Protein AF-A0A2N7B325-F1 (afdb_monomer_lite)

pLDDT: mean 93.48, std 5.36, range [75.94, 98.75]

Secondary structure (DSSP, 8-state):
-EEEEE--THHHH---TT-HHHHHHHHHHHHHHHHHHHHHGGGT-EEEEE---S-SSGGGSBTTB---SS--TT-HHHHHHHHIIIIIITT---

Radius of gyration: 16.1 Å; chains: 1; bounding box: 35×26×45 Å

Sequence (94 aa):
GAFFNISSIAGFLGTFPGWGIYNATKFAVVGLTEALSAETKSMGISATVVYPGYFKTNFLLQGSLRTAAHPIADYTEARELETVHNEHISGNQP

Foldseek 3Di:
DEAEAEAAVLCVPVPQQQCNVNNVVSVVSVVVQVVVQVVCVVVVYHGYYDHDYFDDDCCLPPPNDDTDPDDDVVSVSNVVSNCCSNPPRHVPTD

Structure (mmCIF, N/CA/C/O backbone):
data_AF-A0A2N7B325-F1
#
_entry.id   AF-A0A2N7B325-F1
#
loop_
_atom_site.group_PDB
_atom_site.id
_atom_site.type_symbol
_atom_site.label_atom_id
_atom_site.label_alt_id
_atom_site.label_comp_id
_atom_site.label_asym_id
_atom_site.label_entity_id
_atom_site.label_seq_id
_atom_site.pdbx_PDB_ins_code
_atom_site.Cartn_x
_atom_site.Cartn_y
_atom_site.Cartn_z
_atom_site.occupancy
_atom_site.B_iso_or_equiv
_atom_site.auth_seq_id
_atom_site.auth_comp_id
_atom_site.auth_asym_id
_atom_site.auth_atom_id
_atom_site.pdbx_PDB_model_num
ATOM 1 N N . GLY A 1 1 ? -10.659 2.946 22.981 1.00 93.62 1 GLY A N 1
ATOM 2 C CA . GLY A 1 1 ? -9.328 3.144 22.354 1.00 93.62 1 GLY A CA 1
ATOM 3 C C . GLY A 1 1 ? -9.477 3.104 20.846 1.00 93.62 1 GLY A C 1
ATOM 4 O O . GLY A 1 1 ? -10.525 2.665 20.393 1.00 93.62 1 GLY A O 1
ATOM 5 N N . ALA A 1 2 ? -8.491 3.563 20.076 1.00 97.31 2 ALA A N 1
ATOM 6 C CA . ALA A 1 2 ? -8.584 3.581 18.613 1.00 97.31 2 ALA A CA 1
ATOM 7 C C . ALA A 1 2 ? -7.266 3.139 17.963 1.00 97.31 2 ALA A C 1
ATOM 9 O O . ALA A 1 2 ? -6.198 3.602 18.367 1.00 97.31 2 ALA A O 1
ATOM 10 N N . PHE A 1 3 ? -7.358 2.272 16.956 1.00 98.06 3 PHE A N 1
ATOM 11 C CA . PHE A 1 3 ? -6.247 1.835 16.113 1.00 98.06 3 PHE A CA 1
ATOM 12 C C . PHE A 1 3 ? -6.357 2.461 14.724 1.00 98.06 3 PHE A C 1
ATOM 14 O O . PHE A 1 3 ? -7.433 2.479 14.127 1.00 98.06 3 PHE A O 1
ATOM 21 N N . PHE A 1 4 ? -5.228 2.927 14.193 1.00 98.44 4 PHE A N 1
ATOM 22 C CA . PHE A 1 4 ? -5.125 3.439 12.830 1.00 98.44 4 PHE A CA 1
ATOM 23 C C . PHE A 1 4 ? -4.019 2.687 12.103 1.00 98.44 4 PHE A C 1
ATOM 25 O O . PHE A 1 4 ? -2.836 2.889 12.378 1.00 98.44 4 PHE A O 1
ATOM 32 N N . ASN A 1 5 ? -4.408 1.814 11.180 1.00 98.56 5 ASN A N 1
ATOM 33 C CA . ASN A 1 5 ? -3.470 1.010 10.411 1.00 98.56 5 ASN A CA 1
ATOM 34 C C . ASN A 1 5 ? -3.258 1.628 9.030 1.00 98.56 5 ASN A C 1
ATOM 36 O O . ASN A 1 5 ? -4.210 1.973 8.326 1.00 98.56 5 ASN A O 1
ATOM 40 N N . ILE A 1 6 ? -1.995 1.761 8.629 1.00 98.00 6 ILE A N 1
ATOM 41 C CA . ILE A 1 6 ? -1.628 2.435 7.383 1.00 98.00 6 ILE A CA 1
ATOM 42 C C . ILE A 1 6 ? -1.538 1.421 6.240 1.00 98.00 6 ILE A C 1
ATOM 4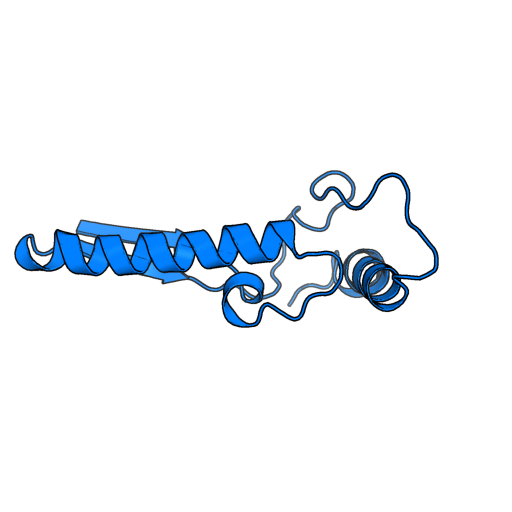4 O O . ILE A 1 6 ? -0.550 0.689 6.102 1.00 98.00 6 ILE A O 1
ATOM 48 N N . SER A 1 7 ? -2.562 1.409 5.387 1.00 98.00 7 SER A N 1
ATOM 49 C CA . SER A 1 7 ? -2.552 0.691 4.114 1.00 98.00 7 SER A CA 1
ATOM 50 C C . SER A 1 7 ? -1.905 1.562 3.014 1.00 98.00 7 SER A C 1
ATOM 52 O O . SER A 1 7 ? -0.804 2.084 3.218 1.00 98.00 7 SER A O 1
ATOM 54 N N . SER A 1 8 ? -2.513 1.645 1.831 1.00 97.50 8 SER A N 1
ATOM 55 C CA . SER A 1 8 ? -2.110 2.422 0.652 1.00 97.50 8 SER A CA 1
ATOM 56 C C . SER A 1 8 ? -3.255 2.395 -0.359 1.00 97.50 8 SER A C 1
ATOM 58 O O . SER A 1 8 ? -3.958 1.389 -0.414 1.00 97.50 8 SER A O 1
ATOM 60 N N . ILE A 1 9 ? -3.393 3.395 -1.236 1.00 96.62 9 ILE A N 1
ATOM 61 C CA . ILE A 1 9 ? -4.274 3.290 -2.422 1.00 96.62 9 ILE A CA 1
ATOM 62 C C . ILE A 1 9 ? -4.049 1.991 -3.226 1.00 96.62 9 ILE A C 1
ATOM 64 O O . ILE A 1 9 ? -4.976 1.456 -3.834 1.00 96.62 9 ILE A O 1
ATOM 68 N N . ALA A 1 10 ? -2.839 1.431 -3.170 1.00 95.44 10 ALA A N 1
ATOM 69 C CA . ALA A 1 10 ? -2.493 0.161 -3.794 1.00 95.44 10 ALA A CA 1
ATOM 70 C C . ALA A 1 10 ? -3.170 -1.056 -3.136 1.00 95.44 10 ALA A C 1
ATOM 72 O O . ALA A 1 10 ? -3.455 -2.036 -3.820 1.00 95.44 10 ALA A O 1
ATOM 73 N N . GLY A 1 11 ? -3.476 -0.970 -1.837 1.00 95.31 11 GLY A N 1
ATOM 74 C CA . GLY A 1 11 ? -4.276 -1.937 -1.078 1.00 95.31 11 GLY A CA 1
ATOM 75 C C . GLY A 1 11 ? -5.790 -1.779 -1.251 1.00 95.31 11 GLY A C 1
ATOM 76 O O . GLY A 1 11 ? -6.538 -2.476 -0.577 1.00 95.31 11 GLY A O 1
ATOM 77 N N . PHE A 1 12 ? -6.228 -0.848 -2.106 1.00 95.75 12 PHE A N 1
ATOM 78 C CA . PHE A 1 12 ? -7.632 -0.634 -2.469 1.00 95.75 12 PHE A CA 1
ATOM 79 C C . PHE A 1 12 ? -7.891 -0.946 -3.952 1.00 95.75 12 PHE A C 1
ATOM 81 O O . PHE A 1 12 ? -8.852 -1.635 -4.273 1.00 95.75 12 PHE A O 1
ATOM 88 N N . LEU A 1 13 ? -7.022 -0.477 -4.860 1.00 95.62 13 LEU A N 1
ATOM 89 C CA . LEU A 1 13 ? -7.192 -0.662 -6.311 1.00 95.62 13 LEU A CA 1
ATOM 90 C C . LEU A 1 13 ? -6.529 -1.936 -6.853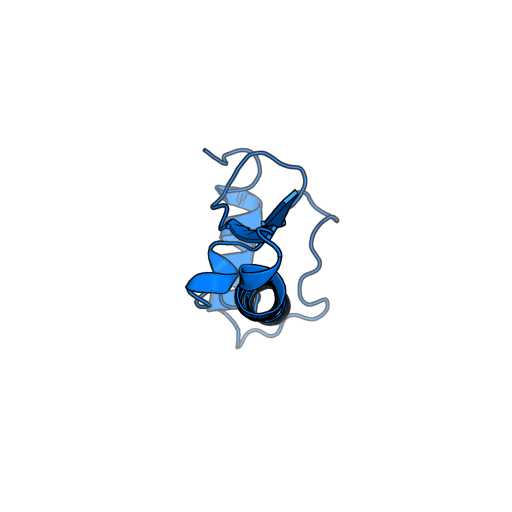 1.00 95.62 13 LEU A C 1
ATOM 92 O O . LEU A 1 13 ? -7.062 -2.573 -7.753 1.00 95.62 13 LEU A O 1
ATOM 96 N N . GLY A 1 14 ? -5.335 -2.289 -6.365 1.00 92.12 14 GLY A N 1
ATOM 97 C CA . GLY A 1 14 ? -4.560 -3.445 -6.843 1.00 92.12 14 GLY A CA 1
ATOM 98 C C . GLY A 1 14 ? -3.945 -3.326 -8.248 1.00 92.12 14 GLY A C 1
ATOM 99 O O . GLY A 1 14 ? -3.097 -4.144 -8.603 1.00 92.12 14 GLY A O 1
ATOM 100 N N . THR A 1 15 ? -4.290 -2.303 -9.032 1.00 93.75 15 THR A N 1
ATOM 101 C CA . THR A 1 15 ? -3.884 -2.127 -10.440 1.00 93.75 15 THR A CA 1
ATOM 102 C C . THR A 1 15 ? -2.546 -1.394 -10.606 1.00 93.75 15 THR A C 1
ATOM 104 O O . THR A 1 15 ? -2.454 -0.406 -11.330 1.00 93.75 15 THR A O 1
ATOM 107 N N . PHE A 1 16 ? -1.500 -1.871 -9.927 1.00 93.94 16 PHE A N 1
ATOM 108 C CA . PHE A 1 16 ? -0.131 -1.346 -10.042 1.00 93.94 16 PHE A CA 1
ATOM 109 C C . PHE A 1 16 ? 0.806 -2.462 -10.548 1.00 93.94 16 PHE A C 1
ATOM 111 O O . PHE A 1 16 ? 1.319 -3.237 -9.733 1.00 93.94 16 PHE A O 1
ATOM 118 N N . PRO A 1 17 ? 0.997 -2.615 -11.876 1.00 94.12 17 PRO A N 1
ATOM 119 C CA . PRO A 1 17 ? 1.867 -3.644 -12.451 1.00 94.12 17 PRO A CA 1
ATOM 120 C C . PRO A 1 17 ? 3.279 -3.644 -11.853 1.00 94.12 17 PRO A C 1
ATOM 122 O O . PRO A 1 17 ? 3.900 -2.600 -11.718 1.00 94.12 17 PRO A O 1
ATOM 125 N N . GLY A 1 18 ? 3.797 -4.815 -11.474 1.00 91.62 18 GLY A N 1
ATOM 126 C CA . GLY A 1 18 ? 5.106 -4.946 -10.808 1.00 91.62 18 GLY A CA 1
ATOM 127 C C . GLY A 1 18 ? 5.084 -4.768 -9.286 1.00 91.62 18 GLY A C 1
ATOM 128 O O . GLY A 1 18 ? 6.032 -5.164 -8.615 1.00 91.62 18 GLY A O 1
ATOM 129 N N . TRP A 1 19 ? 3.979 -4.281 -8.714 1.00 92.69 19 TRP A N 1
ATOM 130 C CA . TRP A 1 19 ? 3.844 -4.018 -7.276 1.00 92.69 19 TRP A CA 1
ATOM 131 C C . TRP A 1 19 ? 2.995 -5.064 -6.546 1.00 92.69 19 TRP A C 1
ATOM 133 O O . TRP A 1 19 ? 2.557 -4.837 -5.423 1.00 92.69 19 TRP A O 1
ATOM 143 N N . GLY A 1 20 ? 2.778 -6.238 -7.147 1.00 92.88 20 GLY A N 1
ATOM 144 C CA . GLY A 1 20 ? 1.865 -7.264 -6.626 1.00 92.88 20 GLY A CA 1
ATOM 145 C C . GLY A 1 20 ? 2.121 -7.660 -5.168 1.00 92.88 20 GLY A C 1
ATOM 146 O O . GLY A 1 20 ? 1.174 -7.749 -4.393 1.00 92.88 20 GLY A O 1
ATOM 147 N N . ILE A 1 21 ? 3.389 -7.818 -4.763 1.00 92.88 21 ILE A N 1
ATOM 148 C CA . ILE A 1 21 ? 3.748 -8.115 -3.363 1.00 92.88 21 ILE A CA 1
ATOM 149 C C . ILE A 1 21 ? 3.323 -6.965 -2.445 1.00 92.88 21 ILE A C 1
ATOM 151 O O . ILE A 1 21 ? 2.661 -7.194 -1.434 1.00 92.88 21 ILE A O 1
ATOM 155 N N . TYR A 1 22 ? 3.660 -5.723 -2.804 1.00 93.88 22 TYR A N 1
ATOM 156 C CA . TYR A 1 22 ? 3.267 -4.551 -2.026 1.00 93.88 22 TYR A CA 1
ATOM 157 C C . TYR A 1 22 ? 1.740 -4.456 -1.917 1.00 93.88 22 TYR A C 1
ATOM 159 O O . TYR A 1 22 ? 1.217 -4.386 -0.805 1.00 93.88 22 TYR A O 1
ATOM 167 N N . ASN A 1 23 ? 1.022 -4.565 -3.038 1.00 95.75 23 ASN A N 1
ATOM 168 C CA . ASN A 1 23 ? -0.440 -4.530 -3.079 1.00 95.75 23 ASN A CA 1
ATOM 169 C C . ASN A 1 23 ? -1.025 -5.606 -2.160 1.00 95.75 23 ASN A C 1
ATOM 171 O O . ASN A 1 23 ? -1.808 -5.277 -1.273 1.00 95.75 23 ASN A O 1
ATOM 175 N N . ALA A 1 24 ? -0.585 -6.861 -2.295 1.00 97.25 24 ALA A N 1
ATOM 176 C CA . ALA A 1 24 ? -1.062 -7.977 -1.480 1.00 97.25 24 ALA A CA 1
ATOM 177 C C . ALA A 1 24 ? -0.902 -7.703 0.023 1.00 97.25 24 ALA A C 1
ATOM 179 O O . ALA A 1 24 ? -1.855 -7.867 0.785 1.00 97.25 24 ALA A O 1
ATOM 180 N N . THR A 1 25 ? 0.264 -7.206 0.453 1.00 97.19 25 THR A N 1
ATOM 181 C CA . THR A 1 25 ? 0.462 -6.846 1.868 1.00 97.19 25 THR A CA 1
ATOM 182 C C . THR A 1 25 ? -0.449 -5.703 2.314 1.00 97.19 25 THR A C 1
ATOM 184 O O . THR A 1 25 ? -0.953 -5.719 3.435 1.00 97.19 25 THR A O 1
ATOM 187 N N . LYS A 1 26 ? -0.716 -4.723 1.447 1.00 97.69 26 LYS A N 1
ATOM 188 C CA . LYS A 1 26 ? -1.589 -3.590 1.767 1.00 97.69 26 LYS A CA 1
ATOM 189 C C . LYS A 1 26 ? -3.067 -3.979 1.803 1.00 97.69 26 LYS A C 1
ATOM 191 O O . LYS A 1 26 ? -3.765 -3.488 2.687 1.00 97.69 26 LYS A O 1
ATOM 196 N N . PHE A 1 27 ? -3.515 -4.916 0.967 1.00 98.50 27 PHE A N 1
ATOM 197 C CA . PHE A 1 27 ? -4.826 -5.566 1.103 1.00 98.50 27 PHE A CA 1
ATOM 198 C C . PHE A 1 27 ? -4.928 -6.375 2.405 1.00 98.50 27 PHE A C 1
ATOM 200 O O . PHE A 1 27 ? -5.943 -6.303 3.094 1.00 98.50 27 PHE A O 1
ATOM 207 N N . ALA A 1 28 ? -3.870 -7.089 2.803 1.00 98.69 28 ALA A N 1
ATOM 208 C CA . ALA A 1 28 ? -3.869 -7.840 4.061 1.00 98.69 28 ALA A CA 1
ATOM 209 C C . ALA A 1 28 ? -4.072 -6.929 5.286 1.00 98.69 28 ALA A C 1
ATOM 211 O O . ALA A 1 28 ? -4.805 -7.286 6.207 1.00 98.69 28 ALA A O 1
ATOM 212 N N . VAL A 1 29 ? -3.492 -5.721 5.276 1.00 98.69 29 VAL A N 1
ATOM 213 C CA . VAL A 1 29 ? -3.731 -4.712 6.324 1.00 98.69 29 VAL A CA 1
ATOM 214 C C . VAL A 1 29 ? -5.206 -4.299 6.392 1.00 98.69 29 VAL A C 1
ATOM 216 O O . VAL A 1 29 ? -5.706 -4.065 7.492 1.00 98.69 29 VAL A O 1
ATOM 219 N N . VAL A 1 30 ? -5.915 -4.237 5.258 1.00 98.50 30 VAL A N 1
ATOM 220 C CA . VAL A 1 30 ? -7.361 -3.941 5.228 1.00 98.50 30 VAL A CA 1
ATOM 221 C C . VAL A 1 30 ? -8.132 -5.033 5.955 1.00 98.50 30 VAL A C 1
ATOM 223 O O . VAL A 1 30 ? -8.798 -4.742 6.945 1.00 98.50 30 VAL A O 1
ATOM 226 N N . GLY A 1 31 ? -7.960 -6.289 5.530 1.00 98.56 31 GLY A N 1
ATOM 227 C CA . GLY A 1 31 ? -8.651 -7.428 6.137 1.00 98.56 31 GLY A CA 1
ATOM 228 C C . GLY A 1 31 ? -8.363 -7.557 7.634 1.00 98.56 31 GLY A C 1
ATOM 229 O O . GLY A 1 31 ? -9.284 -7.746 8.425 1.00 98.56 31 GLY A O 1
ATOM 230 N N . LEU A 1 32 ? -7.103 -7.358 8.043 1.00 98.69 32 LEU A N 1
ATOM 231 C CA . LEU A 1 32 ? -6.713 -7.337 9.455 1.00 98.69 32 LEU A CA 1
ATOM 232 C C . LEU A 1 32 ? -7.447 -6.240 10.238 1.00 98.69 32 LEU A C 1
ATOM 234 O O . LEU A 1 32 ? -7.918 -6.466 11.349 1.00 98.69 32 LEU A O 1
ATOM 238 N N . THR A 1 33 ? -7.531 -5.040 9.668 1.00 98.75 33 THR A N 1
ATOM 239 C CA . THR A 1 33 ? -8.144 -3.887 10.335 1.00 98.75 33 THR A CA 1
ATOM 240 C C . THR A 1 33 ? -9.654 -4.040 10.463 1.00 98.75 33 THR A C 1
ATOM 242 O O . THR A 1 33 ? -10.210 -3.735 11.517 1.00 98.75 33 THR A O 1
ATOM 245 N N . GLU A 1 34 ? -10.319 -4.524 9.416 1.00 98.50 34 GLU A N 1
ATOM 246 C CA . GLU A 1 34 ? -11.766 -4.744 9.420 1.00 98.50 34 GLU A CA 1
ATOM 247 C C . GLU A 1 34 ? -12.167 -5.852 10.398 1.00 98.50 34 GLU A C 1
ATOM 249 O O . GLU A 1 34 ? -13.101 -5.659 11.181 1.00 98.50 34 GLU A O 1
ATOM 254 N N . ALA A 1 35 ? -11.414 -6.959 10.430 1.00 98.75 35 ALA A N 1
ATOM 255 C CA . ALA A 1 35 ? -11.609 -8.023 11.413 1.00 98.75 35 ALA A CA 1
ATOM 256 C C . ALA A 1 35 ? -11.455 -7.494 12.848 1.00 98.75 35 ALA A C 1
ATOM 258 O O . ALA A 1 35 ? -12.370 -7.644 13.659 1.00 98.75 35 ALA A O 1
ATOM 259 N N . LEU A 1 36 ? -10.367 -6.768 13.136 1.00 98.56 36 LEU A N 1
ATOM 260 C CA . LEU A 1 36 ? -10.125 -6.183 14.460 1.00 98.56 36 LEU A CA 1
ATOM 261 C C . LEU A 1 36 ? -11.240 -5.212 14.882 1.00 98.56 36 LEU A C 1
ATOM 263 O O . LEU A 1 36 ? -11.649 -5.183 16.046 1.00 98.56 36 LEU A O 1
ATOM 267 N N . SER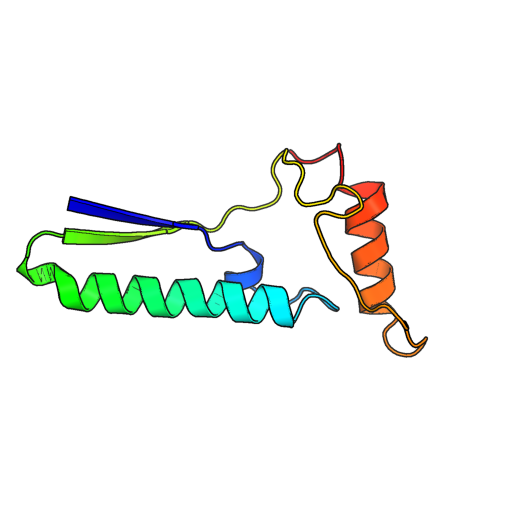 A 1 37 ? -11.745 -4.410 13.942 1.00 98.56 37 SER A N 1
ATOM 268 C CA . SER A 1 37 ? -12.850 -3.479 14.195 1.00 98.56 37 SER A CA 1
ATOM 269 C C . SER A 1 37 ? -14.126 -4.223 14.602 1.00 98.56 37 SER A C 1
ATOM 271 O O . SER A 1 37 ? -14.813 -3.814 15.540 1.00 98.56 37 SER A O 1
ATOM 273 N N . ALA A 1 38 ? -14.421 -5.354 13.953 1.00 98.56 38 ALA A N 1
ATOM 274 C CA . ALA A 1 38 ? -15.560 -6.199 14.301 1.00 98.56 38 ALA A CA 1
ATOM 275 C C . ALA A 1 38 ? -15.383 -6.887 15.667 1.00 98.56 38 ALA A C 1
ATOM 277 O O . ALA A 1 38 ? -16.298 -6.850 16.493 1.00 98.56 38 ALA A O 1
ATOM 278 N N . GLU A 1 39 ? -14.207 -7.462 15.926 1.00 98.50 39 GLU A N 1
ATOM 279 C CA . GLU A 1 39 ? -13.875 -8.182 17.165 1.00 98.50 39 GLU A CA 1
ATOM 280 C C . GLU A 1 39 ? -13.967 -7.291 18.409 1.00 98.50 39 GLU A C 1
ATOM 282 O O . GLU A 1 39 ? -14.429 -7.719 19.467 1.00 98.50 39 GLU A O 1
ATOM 287 N N . THR A 1 40 ? -13.540 -6.034 18.284 1.00 98.31 40 THR A N 1
ATOM 288 C CA . THR A 1 40 ? -13.357 -5.137 19.434 1.00 98.31 40 THR A CA 1
ATOM 289 C C . THR A 1 40 ? -14.519 -4.166 19.661 1.00 98.31 40 THR A C 1
ATOM 291 O O . THR A 1 40 ? -14.536 -3.423 20.649 1.00 98.31 40 THR A O 1
ATOM 294 N N . LYS A 1 41 ? -15.550 -4.221 18.808 1.00 97.75 41 LYS A N 1
ATOM 295 C CA . LYS A 1 41 ? -16.704 -3.312 18.836 1.00 97.75 41 LYS A CA 1
ATOM 296 C C . LYS A 1 41 ? -17.426 -3.280 20.187 1.00 97.75 41 LYS A C 1
ATOM 298 O O . LYS A 1 41 ? -17.751 -2.202 20.681 1.00 97.75 41 LYS A O 1
ATOM 303 N N . SER A 1 42 ? -17.673 -4.438 20.806 1.00 98.25 42 SER A N 1
ATOM 304 C CA . SER A 1 42 ? -18.368 -4.532 22.106 1.00 98.25 42 SER A CA 1
ATOM 305 C C . SER A 1 42 ? -17.555 -3.959 23.272 1.00 98.25 42 SER A C 1
ATOM 307 O O . SER A 1 42 ? -18.119 -3.631 24.312 1.00 98.25 42 SER A O 1
ATOM 309 N N . MET A 1 43 ? -16.244 -3.796 23.086 1.00 98.31 43 MET A N 1
ATOM 310 C CA . MET A 1 43 ? -15.320 -3.232 24.069 1.00 98.31 43 MET A CA 1
ATOM 311 C C . MET A 1 43 ? -15.191 -1.705 23.938 1.00 98.31 43 MET A C 1
ATOM 313 O O . MET A 1 43 ? -14.403 -1.090 24.656 1.00 98.31 43 MET A O 1
ATOM 317 N N . GLY A 1 44 ? -15.917 -1.076 23.003 1.00 98.19 44 GLY A N 1
ATOM 318 C CA . GLY A 1 44 ? -15.793 0.360 22.728 1.00 98.19 44 GLY A CA 1
ATOM 319 C C . GLY A 1 44 ? -14.436 0.744 22.121 1.00 98.19 44 GLY A C 1
ATOM 320 O O . GLY A 1 44 ? -13.939 1.855 22.335 1.00 98.19 44 GLY A O 1
ATOM 321 N N . ILE A 1 45 ? -13.799 -0.185 21.406 1.00 98.44 45 ILE A N 1
ATOM 322 C CA . ILE A 1 45 ? -12.548 0.033 20.677 1.00 98.44 45 ILE A CA 1
ATOM 323 C C . ILE A 1 45 ? -12.860 0.052 19.180 1.00 98.44 45 ILE A C 1
ATOM 325 O O . ILE A 1 45 ? -13.696 -0.712 18.703 1.00 98.44 45 ILE A O 1
ATOM 329 N N . SER A 1 46 ? -12.205 0.951 18.447 1.00 98.31 46 SER A N 1
ATOM 330 C CA . SER A 1 46 ? -12.320 1.048 16.993 1.00 98.31 46 SER A CA 1
ATOM 331 C C . SER A 1 46 ? -10.990 0.757 16.310 1.00 98.31 46 SER A C 1
ATOM 333 O O . SER A 1 46 ? -9.919 1.055 16.844 1.00 98.31 46 SER A O 1
ATOM 335 N N . ALA A 1 47 ? -11.060 0.210 15.100 1.00 98.69 47 ALA A N 1
ATOM 336 C CA . ALA A 1 47 ? -9.924 0.104 14.199 1.00 98.69 47 ALA A CA 1
ATOM 337 C C . ALA A 1 47 ? -10.301 0.687 12.832 1.00 98.69 47 ALA A C 1
ATOM 339 O O . ALA A 1 47 ? -11.360 0.373 12.284 1.00 98.69 47 ALA A O 1
ATOM 340 N N . THR A 1 48 ? -9.433 1.550 12.306 1.00 98.56 48 THR A N 1
ATOM 341 C CA . THR A 1 48 ? -9.635 2.289 11.057 1.00 98.56 48 THR A CA 1
ATOM 342 C C . THR A 1 48 ? -8.436 2.085 10.145 1.00 98.56 48 THR A C 1
ATOM 344 O O . THR A 1 48 ? -7.286 2.217 10.567 1.00 98.56 48 THR A O 1
ATOM 347 N N . VAL A 1 49 ? -8.698 1.783 8.876 1.00 98.62 49 VAL A N 1
ATOM 348 C CA . VAL A 1 49 ? -7.660 1.706 7.848 1.00 98.62 49 VAL A CA 1
ATOM 349 C C . VAL A 1 49 ? -7.517 3.063 7.166 1.00 98.62 49 VAL A C 1
ATOM 351 O O . VAL A 1 49 ? -8.504 3.715 6.832 1.00 98.62 49 VAL A O 1
ATOM 354 N N . VAL A 1 50 ? -6.277 3.496 6.965 1.00 98.38 50 VAL A N 1
ATOM 355 C CA . VAL A 1 50 ? -5.947 4.707 6.208 1.00 98.38 50 VAL A CA 1
ATOM 356 C C . VAL A 1 50 ? -5.345 4.287 4.872 1.00 98.38 50 VAL A C 1
ATOM 358 O O . VAL A 1 50 ? -4.449 3.441 4.841 1.00 98.38 50 VAL A O 1
ATOM 361 N N . TYR A 1 51 ? -5.799 4.904 3.779 1.00 98.00 51 TYR A N 1
ATOM 362 C CA . TYR A 1 51 ? -5.306 4.662 2.419 1.00 98.00 51 TYR A CA 1
ATOM 363 C C . TYR A 1 51 ? -4.576 5.896 1.872 1.00 98.00 51 TYR A C 1
ATOM 365 O O . TYR A 1 51 ? -5.161 6.663 1.107 1.00 98.00 51 TYR A O 1
ATOM 373 N N . PRO A 1 52 ? -3.307 6.136 2.248 1.00 96.69 52 PRO A N 1
ATOM 374 C CA . PRO A 1 52 ? -2.554 7.234 1.662 1.00 96.69 52 PRO A CA 1
ATOM 375 C C . PRO A 1 52 ? -2.381 7.052 0.153 1.00 96.69 52 PRO A C 1
ATOM 377 O O . PRO A 1 52 ? -2.085 5.946 -0.316 1.00 96.69 52 PRO A O 1
ATOM 380 N N . GLY A 1 53 ? -2.532 8.155 -0.583 1.00 94.25 53 GLY A N 1
ATOM 381 C CA . GLY A 1 53 ? -2.015 8.293 -1.942 1.00 94.25 53 GLY A CA 1
ATOM 382 C C . GLY A 1 53 ? -0.511 8.567 -1.932 1.00 94.25 53 GLY A C 1
ATOM 383 O O . GLY A 1 53 ? 0.185 8.220 -0.980 1.00 94.25 53 GLY A O 1
ATOM 384 N N . TYR A 1 54 ? 0.002 9.216 -2.972 1.00 92.62 54 TYR A N 1
ATOM 385 C CA . TYR A 1 54 ? 1.380 9.707 -2.955 1.00 92.62 54 TYR A CA 1
ATOM 386 C C . TYR A 1 54 ? 1.511 10.894 -2.001 1.00 92.62 54 TYR A C 1
ATOM 388 O O . TYR A 1 54 ? 0.681 11.795 -2.018 1.00 92.62 54 TYR A O 1
ATOM 396 N N . PHE A 1 55 ? 2.560 10.892 -1.182 1.00 93.38 55 PHE A N 1
ATOM 397 C CA . PHE A 1 55 ? 2.938 12.009 -0.320 1.00 93.38 55 PHE A CA 1
ATOM 398 C C . PHE A 1 55 ? 4.449 11.966 -0.069 1.00 93.38 55 PHE A C 1
ATOM 400 O O . PHE A 1 55 ? 5.084 10.910 -0.193 1.00 93.38 55 PHE A O 1
ATOM 407 N N . LYS A 1 56 ? 5.037 13.120 0.254 1.00 90.69 56 LYS A N 1
ATOM 408 C CA . LYS A 1 56 ? 6.493 13.281 0.375 1.00 90.69 56 LYS A CA 1
ATOM 409 C C . LYS A 1 56 ? 7.064 12.466 1.533 1.00 90.69 56 LYS A C 1
ATOM 411 O O . LYS A 1 56 ? 6.917 12.815 2.701 1.00 90.69 56 LYS A O 1
ATOM 416 N N . THR A 1 57 ? 7.752 11.386 1.182 1.00 89.75 57 THR A N 1
ATOM 417 C CA . THR A 1 57 ? 8.515 10.523 2.089 1.00 89.75 57 THR A CA 1
ATOM 418 C C . THR A 1 57 ? 9.722 9.954 1.354 1.00 89.75 57 THR A C 1
ATOM 420 O O . THR A 1 57 ? 9.818 10.037 0.129 1.00 89.75 57 THR A O 1
ATOM 423 N N . ASN A 1 58 ? 10.600 9.276 2.089 1.00 89.44 58 ASN A N 1
ATOM 424 C CA . ASN A 1 58 ? 11.737 8.574 1.502 1.00 89.44 58 ASN A CA 1
ATOM 425 C C . ASN A 1 58 ? 11.352 7.259 0.790 1.00 89.44 58 ASN A C 1
ATOM 427 O O . ASN A 1 58 ? 12.233 6.564 0.299 1.00 89.44 58 ASN A O 1
ATOM 431 N N . PHE A 1 59 ? 10.061 6.902 0.721 1.00 88.62 59 PHE A N 1
ATOM 432 C CA . PHE A 1 59 ? 9.596 5.594 0.243 1.00 88.62 59 PHE A CA 1
ATOM 433 C C . PHE A 1 59 ? 9.977 5.287 -1.214 1.00 88.62 59 PHE A C 1
ATOM 435 O O . PHE A 1 59 ? 10.340 4.156 -1.528 1.00 88.62 59 PHE A O 1
ATOM 442 N N . LEU A 1 60 ? 9.913 6.294 -2.093 1.00 86.56 60 LEU A N 1
ATOM 443 C CA . LEU A 1 60 ? 10.289 6.173 -3.509 1.00 86.56 60 LEU A CA 1
ATOM 444 C C . LEU A 1 60 ? 11.747 6.574 -3.777 1.00 86.56 60 LEU A C 1
ATOM 446 O O . LEU A 1 60 ? 12.160 6.661 -4.931 1.00 86.56 60 LEU A O 1
ATOM 450 N N . LEU A 1 61 ? 12.537 6.853 -2.735 1.00 83.44 61 LEU A N 1
ATOM 451 C CA . LEU A 1 61 ? 13.967 7.079 -2.918 1.00 83.44 61 LEU A CA 1
ATOM 452 C C . LEU A 1 61 ? 14.669 5.750 -3.192 1.00 83.44 61 LEU A C 1
ATOM 454 O O . LEU A 1 61 ? 14.294 4.692 -2.670 1.00 83.44 61 LEU A O 1
ATOM 458 N N . GLN A 1 62 ? 15.729 5.823 -3.995 1.00 75.94 62 GLN A N 1
ATOM 459 C CA . GLN A 1 62 ? 16.539 4.667 -4.350 1.00 75.94 62 GLN A CA 1
ATOM 460 C C . GLN A 1 62 ? 16.995 3.920 -3.085 1.00 75.94 62 GLN A C 1
ATOM 462 O O . GLN A 1 62 ? 17.601 4.495 -2.184 1.00 75.94 62 GLN A O 1
ATOM 467 N N . GLY A 1 63 ? 16.684 2.624 -3.015 1.00 77.31 63 GLY A N 1
ATOM 468 C CA . GLY A 1 63 ? 17.043 1.757 -1.890 1.00 77.31 63 GLY A CA 1
ATOM 469 C C . GLY A 1 63 ? 15.950 1.546 -0.839 1.00 77.31 63 GLY A C 1
ATOM 470 O O . GLY A 1 63 ? 16.042 0.562 -0.105 1.00 77.31 63 GLY A O 1
ATOM 471 N N . SER A 1 64 ? 14.906 2.383 -0.797 1.00 82.00 64 SER A N 1
ATOM 472 C CA . SER A 1 64 ? 13.749 2.171 0.092 1.00 82.00 64 SER A CA 1
ATOM 473 C C . SER A 1 64 ? 12.757 1.147 -0.468 1.00 82.00 64 SER A C 1
ATOM 475 O O . SER A 1 64 ? 12.069 0.469 0.296 1.00 82.00 64 SER A O 1
ATOM 477 N N . LEU A 1 65 ? 12.695 1.012 -1.792 1.00 79.94 65 LEU A N 1
ATOM 478 C CA . LEU A 1 65 ? 11.897 0.006 -2.479 1.00 79.94 65 LEU A CA 1
ATOM 479 C C . LEU A 1 65 ? 12.809 -0.971 -3.224 1.00 79.94 65 LEU A C 1
ATOM 481 O O . LEU A 1 65 ? 13.850 -0.587 -3.765 1.00 79.94 65 LEU A O 1
ATOM 485 N N . ARG A 1 66 ? 12.415 -2.245 -3.260 1.00 82.44 66 ARG A N 1
ATOM 486 C CA . ARG A 1 66 ? 13.069 -3.276 -4.066 1.00 82.44 66 ARG A CA 1
ATOM 487 C C . ARG A 1 66 ? 12.142 -3.683 -5.200 1.00 82.44 66 ARG A C 1
ATOM 489 O O . ARG A 1 66 ? 11.037 -4.154 -4.950 1.00 82.44 66 ARG A O 1
ATOM 496 N N . THR A 1 67 ? 12.613 -3.501 -6.424 1.00 82.94 67 THR A N 1
ATOM 497 C CA . THR A 1 67 ? 11.995 -4.035 -7.639 1.00 82.94 67 THR A CA 1
ATOM 498 C C . THR A 1 67 ? 12.728 -5.309 -8.073 1.00 82.94 67 THR A C 1
ATOM 500 O O . THR A 1 67 ? 13.669 -5.754 -7.405 1.00 82.94 67 THR A O 1
ATOM 503 N N . ALA A 1 68 ? 12.275 -5.948 -9.153 1.00 86.12 68 ALA A N 1
ATOM 504 C CA . ALA A 1 68 ? 12.871 -7.190 -9.636 1.00 86.12 68 ALA A CA 1
ATOM 505 C C . ALA A 1 68 ? 14.360 -7.006 -9.989 1.00 86.12 68 ALA A C 1
ATOM 507 O O . ALA A 1 68 ? 14.709 -6.171 -10.819 1.00 86.12 68 ALA A O 1
ATOM 508 N N . ALA A 1 69 ? 15.236 -7.828 -9.398 1.00 87.88 69 ALA A N 1
ATOM 509 C CA . ALA A 1 69 ? 16.680 -7.786 -9.663 1.00 87.88 69 ALA A CA 1
ATOM 510 C C . ALA A 1 69 ? 17.048 -8.224 -11.094 1.00 87.88 69 ALA A C 1
ATOM 512 O O . ALA A 1 69 ? 18.067 -7.802 -11.635 1.00 87.88 69 ALA A O 1
ATOM 513 N N . HIS A 1 70 ? 16.210 -9.065 -11.702 1.00 91.38 70 HIS A N 1
ATOM 514 C CA . HIS A 1 70 ? 16.364 -9.564 -13.066 1.00 91.38 70 HIS A CA 1
ATOM 515 C C . HIS A 1 70 ? 15.066 -9.298 -13.838 1.00 91.38 70 HIS A C 1
ATOM 517 O O . HIS A 1 70 ? 14.187 -10.162 -13.870 1.00 91.38 70 HIS A O 1
ATOM 523 N N . PRO A 1 71 ? 14.887 -8.086 -14.391 1.00 90.75 71 PRO A N 1
ATOM 524 C CA . PRO A 1 71 ? 13.704 -7.773 -15.177 1.00 90.75 71 PRO A CA 1
ATOM 525 C C . PRO A 1 71 ? 13.692 -8.583 -16.478 1.00 90.75 71 PRO A C 1
ATOM 527 O O . PRO A 1 71 ? 14.736 -8.796 -17.094 1.00 90.75 71 PRO A O 1
ATOM 530 N N . ILE A 1 72 ? 12.502 -8.994 -16.913 1.00 94.06 72 ILE A N 1
ATOM 531 C CA . ILE A 1 72 ? 12.286 -9.617 -18.224 1.00 94.06 72 ILE A CA 1
ATOM 532 C C . ILE A 1 72 ? 11.466 -8.671 -19.107 1.00 94.06 72 ILE A C 1
ATOM 534 O O . ILE A 1 72 ? 10.615 -7.936 -18.599 1.00 94.06 72 ILE A O 1
ATOM 538 N N . ALA A 1 73 ? 11.727 -8.686 -20.416 1.00 93.31 73 ALA A N 1
ATOM 539 C CA . ALA A 1 73 ? 11.142 -7.737 -21.369 1.00 93.31 73 ALA A CA 1
ATOM 540 C C . ALA A 1 73 ? 9.606 -7.821 -21.452 1.00 93.31 73 ALA A C 1
ATOM 542 O O . ALA A 1 73 ? 8.945 -6.806 -21.651 1.00 93.31 73 ALA A O 1
ATOM 543 N N . ASP A 1 74 ? 9.042 -9.008 -21.220 1.00 96.94 74 ASP A N 1
ATOM 544 C CA . ASP A 1 74 ? 7.602 -9.266 -21.332 1.00 96.94 74 ASP A CA 1
ATOM 545 C C . ASP A 1 74 ? 6.751 -8.447 -20.342 1.00 96.94 74 ASP A C 1
ATOM 547 O O . ASP A 1 74 ? 5.581 -8.198 -20.602 1.00 96.94 74 ASP A O 1
ATOM 551 N N . TYR A 1 75 ? 7.319 -7.983 -19.222 1.00 94.94 7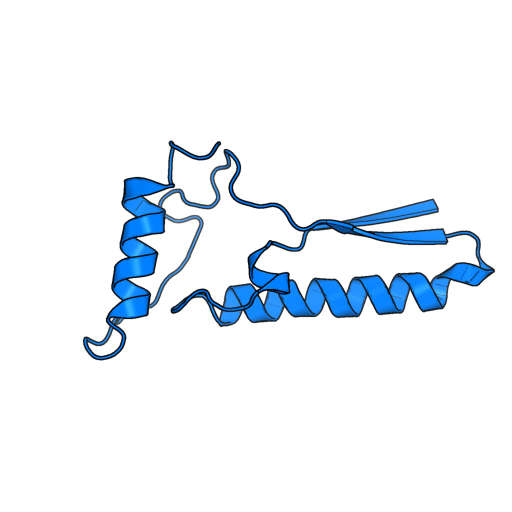5 TYR A N 1
ATOM 552 C CA . TYR A 1 75 ? 6.609 -7.167 -18.224 1.00 94.94 75 TYR A CA 1
ATOM 553 C C . TYR A 1 75 ? 6.753 -5.663 -18.503 1.00 94.94 75 TYR A C 1
ATOM 555 O O . TYR A 1 75 ? 7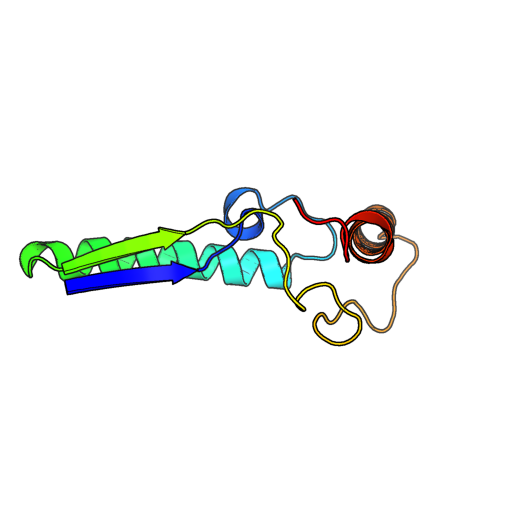.174 -4.904 -17.621 1.00 94.94 75 TYR A O 1
ATOM 563 N N . THR A 1 76 ? 6.427 -5.233 -19.724 1.00 96.38 76 THR A N 1
ATOM 564 C CA . THR A 1 76 ? 6.619 -3.843 -20.177 1.00 96.38 76 THR A CA 1
ATOM 565 C C . THR A 1 76 ? 5.894 -2.844 -19.270 1.00 96.38 76 THR A C 1
ATOM 567 O O . THR A 1 76 ? 6.523 -1.918 -18.758 1.00 96.38 76 THR A O 1
ATOM 570 N N . GLU A 1 77 ? 4.629 -3.092 -18.930 1.00 95.81 77 GLU A N 1
ATOM 571 C CA . GLU A 1 77 ? 3.819 -2.190 -18.099 1.00 95.81 77 GLU A CA 1
ATOM 572 C C . GLU A 1 77 ? 4.387 -2.042 -16.681 1.00 95.81 77 GLU A C 1
ATOM 574 O O . GLU A 1 77 ? 4.307 -0.976 -16.070 1.00 95.81 77 GLU A O 1
ATOM 579 N N . ALA A 1 78 ? 4.994 -3.105 -16.141 1.00 94.19 78 ALA A N 1
ATOM 580 C CA . ALA A 1 78 ? 5.657 -3.037 -14.842 1.00 94.19 78 ALA A CA 1
ATOM 581 C C . ALA A 1 78 ? 6.930 -2.183 -14.904 1.00 94.19 78 ALA A C 1
ATOM 583 O O . ALA A 1 78 ? 7.209 -1.443 -13.962 1.00 94.19 78 ALA A O 1
ATOM 584 N N . ARG A 1 79 ? 7.701 -2.276 -15.997 1.00 93.12 79 ARG A N 1
ATOM 585 C CA . ARG A 1 79 ? 8.909 -1.459 -16.186 1.00 93.12 79 ARG A CA 1
ATOM 586 C C . ARG A 1 79 ? 8.548 0.017 -16.339 1.00 93.12 79 ARG A C 1
ATOM 588 O O . ARG A 1 79 ? 9.135 0.854 -15.662 1.00 93.12 79 ARG A O 1
ATOM 595 N N . GLU A 1 80 ? 7.548 0.319 -17.161 1.00 94.31 80 GLU A N 1
ATOM 596 C CA . GLU A 1 80 ? 7.059 1.686 -17.360 1.00 94.31 80 GLU A CA 1
ATOM 597 C C . GLU A 1 80 ? 6.550 2.296 -16.051 1.00 94.31 80 GLU A C 1
ATOM 599 O O . GLU A 1 80 ? 6.919 3.421 -15.706 1.00 94.31 80 GLU A O 1
ATOM 604 N N . LEU A 1 81 ? 5.769 1.542 -15.267 1.00 93.12 81 LEU A N 1
ATOM 605 C CA . LEU A 1 81 ? 5.276 2.036 -13.985 1.00 93.12 81 LEU A CA 1
ATOM 606 C C . LEU A 1 81 ? 6.412 2.276 -12.976 1.00 93.12 81 LEU A C 1
ATOM 608 O O . LEU A 1 81 ? 6.352 3.247 -12.218 1.00 93.12 81 LEU A O 1
ATOM 612 N N . GLU A 1 82 ? 7.447 1.433 -12.950 1.00 91.06 82 GLU A N 1
ATOM 613 C CA . GLU A 1 82 ? 8.643 1.667 -12.129 1.00 91.06 82 GLU A CA 1
ATOM 614 C C . GLU A 1 82 ? 9.360 2.967 -12.527 1.00 91.06 82 GLU A C 1
ATOM 616 O O . GLU A 1 82 ? 9.697 3.766 -11.649 1.00 91.06 82 GLU A O 1
ATOM 621 N N . THR A 1 83 ? 9.527 3.228 -13.827 1.00 90.44 83 THR A N 1
ATOM 622 C CA . THR A 1 83 ? 10.097 4.487 -14.337 1.00 90.44 83 THR A CA 1
ATOM 623 C C . THR A 1 83 ? 9.259 5.696 -13.923 1.00 90.44 83 THR A C 1
ATOM 625 O O . THR A 1 83 ? 9.800 6.690 -13.438 1.00 90.44 83 THR A O 1
ATOM 628 N N . VAL A 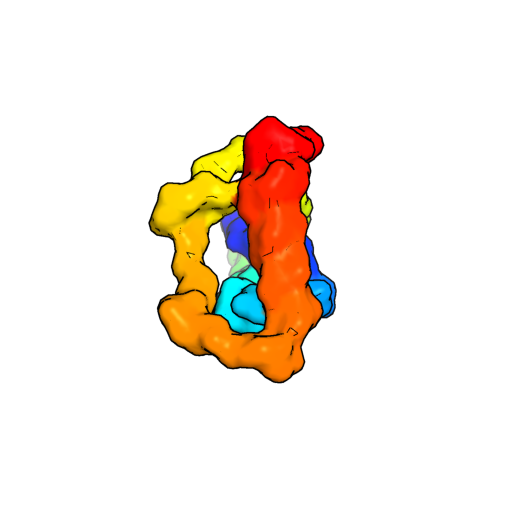1 84 ? 7.928 5.611 -14.020 1.00 92.00 84 VAL A N 1
ATOM 629 C CA . VAL A 1 84 ? 7.027 6.677 -13.547 1.00 92.00 84 VAL A CA 1
ATOM 630 C C . VAL A 1 84 ? 7.254 6.970 -12.059 1.00 92.00 84 VAL A C 1
ATOM 632 O O . VAL A 1 84 ? 7.415 8.130 -11.676 1.00 92.00 84 VAL A O 1
ATOM 635 N N . HIS A 1 85 ? 7.327 5.943 -11.211 1.00 90.31 85 HIS A N 1
ATOM 636 C CA . HIS A 1 85 ? 7.546 6.136 -9.775 1.00 90.31 85 HIS A CA 1
ATOM 637 C C . HIS A 1 85 ? 8.912 6.751 -9.460 1.00 90.31 85 HIS A C 1
ATOM 639 O O . HIS A 1 85 ? 8.992 7.655 -8.625 1.00 90.31 85 HIS A O 1
ATOM 645 N N . ASN A 1 86 ? 9.965 6.275 -10.123 1.00 85.69 86 ASN A N 1
ATOM 646 C CA . ASN A 1 86 ? 11.337 6.694 -9.851 1.00 85.69 86 ASN A CA 1
ATOM 647 C C . ASN A 1 86 ? 11.641 8.100 -10.377 1.00 85.69 86 ASN A C 1
ATOM 649 O O . ASN A 1 86 ? 12.299 8.872 -9.685 1.00 85.69 86 ASN A O 1
ATOM 653 N N . GLU A 1 87 ? 11.169 8.433 -11.578 1.00 87.38 87 GLU A N 1
ATOM 654 C CA . GLU A 1 87 ? 11.591 9.649 -12.286 1.00 87.38 87 GLU A CA 1
ATOM 655 C C . GLU A 1 87 ? 10.561 10.776 -12.213 1.00 87.38 87 GLU A C 1
ATOM 657 O O . GLU A 1 87 ? 10.932 11.948 -12.216 1.00 87.38 87 GLU A O 1
ATOM 662 N N . HIS A 1 88 ? 9.269 10.444 -12.133 1.00 87.50 88 HIS A N 1
ATOM 663 C CA . HIS A 1 88 ? 8.203 11.441 -12.247 1.00 87.50 88 HIS A CA 1
ATOM 664 C C . HIS A 1 88 ? 7.540 11.742 -10.904 1.00 87.50 88 HIS A C 1
ATOM 666 O O . HIS A 1 88 ? 7.208 12.895 -10.637 1.00 87.50 88 HIS A O 1
ATOM 672 N N . ILE A 1 89 ? 7.366 10.731 -10.046 1.00 89.19 89 ILE A N 1
ATOM 673 C CA . ILE A 1 89 ? 6.682 10.880 -8.751 1.00 89.19 89 ILE A CA 1
ATOM 674 C C . ILE A 1 89 ? 7.668 11.179 -7.616 1.00 89.19 89 ILE A C 1
ATOM 676 O O . ILE A 1 89 ? 7.367 11.992 -6.740 1.00 89.19 89 ILE A O 1
ATOM 680 N N . SER A 1 90 ? 8.835 10.531 -7.596 1.00 87.94 90 SER A N 1
ATOM 681 C CA . SER A 1 90 ? 9.829 10.729 -6.537 1.00 87.94 90 SER A CA 1
ATOM 682 C C . SER A 1 90 ? 10.312 12.185 -6.495 1.00 87.94 90 SER A C 1
ATOM 684 O O . SER A 1 90 ? 10.784 12.721 -7.491 1.00 87.94 90 SER A O 1
ATOM 686 N N . GLY A 1 91 ? 10.147 12.858 -5.353 1.00 88.12 91 GLY A N 1
ATOM 687 C CA . GLY A 1 91 ? 10.482 14.278 -5.180 1.00 88.12 91 GLY A CA 1
ATOM 688 C C . GLY A 1 91 ? 9.387 15.255 -5.627 1.00 88.12 91 GLY A C 1
ATOM 689 O O . GLY A 1 91 ? 9.393 16.404 -5.186 1.00 88.12 91 GLY A O 1
ATOM 690 N N . ASN A 1 92 ? 8.409 14.787 -6.409 1.00 90.44 92 ASN A N 1
ATOM 691 C CA . ASN A 1 92 ? 7.296 15.578 -6.944 1.00 90.44 92 ASN A CA 1
ATOM 692 C C . ASN A 1 92 ? 5.929 15.123 -6.410 1.00 90.44 92 ASN A C 1
ATOM 694 O O . ASN A 1 92 ? 4.898 15.437 -7.005 1.00 90.44 92 ASN A O 1
ATOM 698 N N . GLN A 1 93 ? 5.895 14.367 -5.307 1.00 91.12 93 GLN A N 1
ATOM 699 C CA . GLN A 1 93 ? 4.631 13.996 -4.674 1.00 91.12 93 GLN A CA 1
ATOM 700 C C . GLN A 1 93 ? 3.840 15.261 -4.281 1.00 91.12 93 GLN A C 1
ATOM 702 O O . GLN A 1 93 ? 4.474 16.257 -3.902 1.00 91.12 93 GLN A O 1
ATOM 707 N N . PRO A 1 94 ? 2.495 15.230 -4.360 1.00 82.00 94 PRO A N 1
ATOM 708 C CA . PRO A 1 94 ? 1.655 16.345 -3.933 1.00 82.00 94 PRO A CA 1
ATOM 709 C C . PRO A 1 94 ? 1.852 16.698 -2.450 1.00 82.00 94 PRO A C 1
ATOM 711 O O . PRO A 1 94 ? 2.297 15.826 -1.660 1.00 82.00 94 PRO A O 1
#